Protein AF-A0A0L0HFJ9-F1 (afdb_monomer_lite)

Organism: Spizellomyces punctatus (strain DAOM BR117) (NCBI:txid645134)

Sequence (87 aa):
MDCVETAAFANQDPKEIERLLHMVVVSGGPTGVEYAAELHDFLVEDLKTWNPDIADKFTITLVEALPNVLPMFSKQLINYTGTTFKD

pLDDT: mean 93.83, std 5.42, range [57.0, 98.0]

Structure (mmCIF, N/CA/C/O backbone):
data_AF-A0A0L0HFJ9-F1
#
_entry.id   AF-A0A0L0HFJ9-F1
#
loop_
_atom_site.group_PDB
_atom_site.id
_atom_site.type_symbol
_atom_site.label_atom_id
_atom_site.label_alt_id
_atom_site.label_comp_id
_atom_site.label_asym_id
_atom_site.label_entity_id
_atom_site.label_seq_id
_atom_site.pdbx_PDB_ins_code
_atom_site.Cartn_x
_atom_site.Cartn_y
_atom_site.Cartn_z
_atom_site.occupancy
_atom_site.B_iso_or_equiv
_atom_site.auth_seq_id
_atom_site.auth_comp_id
_atom_site.auth_asym_id
_atom_site.auth_atom_id
_atom_site.pdbx_PDB_model_num
ATOM 1 N N . MET A 1 1 ? 14.432 -0.088 -3.350 1.00 71.25 1 MET A N 1
ATOM 2 C CA . MET A 1 1 ? 13.382 -0.098 -4.399 1.00 71.25 1 MET A CA 1
ATOM 3 C C . MET A 1 1 ? 13.466 -1.386 -5.216 1.00 71.25 1 MET A C 1
ATOM 5 O O . MET A 1 1 ? 12.987 -1.455 -6.338 1.00 71.25 1 MET A O 1
ATOM 9 N N . ASP A 1 2 ? 14.012 -2.446 -4.629 1.00 92.81 2 ASP A N 1
ATOM 10 C CA . ASP A 1 2 ? 14.545 -3.586 -5.370 1.00 92.81 2 ASP A CA 1
ATOM 11 C C . ASP A 1 2 ? 13.437 -4.384 -6.065 1.00 92.81 2 ASP A C 1
ATOM 13 O O . ASP A 1 2 ? 13.637 -4.885 -7.167 1.00 92.81 2 ASP A O 1
ATOM 17 N N . CYS A 1 3 ? 12.236 -4.442 -5.476 1.00 94.62 3 CYS A N 1
ATOM 18 C CA . CYS A 1 3 ? 11.067 -5.054 -6.113 1.00 94.62 3 CYS A CA 1
ATOM 19 C C . CYS A 1 3 ? 10.672 -4.336 -7.410 1.00 94.62 3 CYS A C 1
ATOM 21 O O . CYS A 1 3 ? 10.316 -4.992 -8.383 1.00 94.62 3 CYS A O 1
ATOM 23 N N . VAL A 1 4 ? 10.768 -3.005 -7.432 1.00 93.00 4 VAL A N 1
ATOM 24 C CA . VAL A 1 4 ? 10.428 -2.174 -8.594 1.00 93.00 4 VAL A CA 1
ATOM 25 C C . VAL A 1 4 ? 11.441 -2.381 -9.711 1.00 93.00 4 VAL A C 1
ATOM 27 O O . VAL A 1 4 ? 11.074 -2.636 -10.854 1.00 93.00 4 VAL A O 1
ATOM 30 N N . GLU A 1 5 ? 12.725 -2.345 -9.361 1.00 93.50 5 GLU A N 1
ATOM 31 C CA . GLU A 1 5 ? 13.824 -2.591 -10.295 1.00 93.50 5 GLU A CA 1
ATOM 32 C C . GLU A 1 5 ? 13.757 -4.013 -10.870 1.00 93.50 5 GLU A C 1
ATOM 34 O O . GLU A 1 5 ? 13.886 -4.204 -12.077 1.00 93.50 5 GLU A O 1
ATOM 39 N N . THR A 1 6 ? 13.473 -5.009 -10.024 1.00 95.44 6 THR A N 1
ATOM 40 C CA . THR A 1 6 ? 13.329 -6.414 -10.438 1.00 95.44 6 THR A CA 1
ATOM 41 C C . THR A 1 6 ? 12.106 -6.622 -11.335 1.00 95.44 6 THR A C 1
ATOM 43 O O . THR A 1 6 ? 12.160 -7.394 -12.296 1.00 95.44 6 THR A O 1
ATOM 46 N N . ALA A 1 7 ? 10.999 -5.930 -11.055 1.00 95.19 7 ALA A N 1
ATOM 47 C CA . ALA A 1 7 ? 9.799 -5.968 -11.886 1.00 95.19 7 ALA A CA 1
ATOM 48 C C . ALA A 1 7 ? 10.026 -5.341 -13.273 1.00 95.19 7 ALA A C 1
ATOM 50 O O . ALA A 1 7 ? 9.379 -5.745 -14.237 1.00 95.19 7 ALA A O 1
ATOM 51 N N . ALA A 1 8 ? 10.964 -4.397 -13.392 1.00 93.25 8 ALA A N 1
ATOM 52 C CA . ALA A 1 8 ? 11.298 -3.718 -14.644 1.00 93.25 8 ALA A CA 1
ATOM 53 C C . ALA A 1 8 ? 12.243 -4.517 -15.567 1.00 93.25 8 ALA A C 1
ATOM 55 O O . ALA A 1 8 ? 12.587 -4.044 -16.653 1.00 93.25 8 ALA A O 1
ATOM 56 N N . PHE A 1 9 ? 12.690 -5.714 -15.172 1.00 94.75 9 PHE A N 1
ATOM 57 C CA . PHE A 1 9 ? 13.548 -6.533 -16.026 1.00 94.75 9 PHE A CA 1
ATOM 58 C C . PHE A 1 9 ? 12.845 -6.975 -17.314 1.00 94.75 9 PHE A C 1
ATOM 60 O O . PHE A 1 9 ? 11.663 -7.322 -17.338 1.00 94.75 9 PHE A O 1
ATOM 67 N N . ALA A 1 10 ? 13.612 -7.004 -18.406 1.00 92.38 10 ALA A N 1
ATOM 68 C CA . ALA A 1 10 ? 13.113 -7.457 -19.695 1.00 92.38 10 ALA A CA 1
ATOM 69 C C . ALA A 1 10 ? 12.605 -8.906 -19.606 1.00 92.38 10 ALA A C 1
ATOM 71 O O . ALA A 1 10 ? 13.294 -9.781 -19.083 1.00 92.38 10 ALA A O 1
ATOM 72 N N . ASN A 1 11 ? 11.423 -9.158 -20.176 1.00 92.44 11 ASN A N 1
ATOM 73 C CA . ASN A 1 11 ? 10.756 -10.467 -20.191 1.00 92.44 11 ASN A CA 1
ATOM 74 C C . ASN A 1 11 ? 10.435 -11.049 -18.800 1.00 92.44 11 ASN A C 1
ATOM 76 O O . ASN A 1 11 ? 10.355 -12.270 -18.661 1.00 92.44 11 ASN A O 1
ATOM 80 N N . GLN A 1 12 ? 10.247 -10.205 -17.780 1.00 95.69 12 GLN A N 1
ATOM 81 C CA . GLN A 1 12 ? 9.737 -10.654 -16.485 1.00 95.69 12 GLN A CA 1
ATOM 82 C C . GLN A 1 12 ? 8.341 -11.282 -16.640 1.00 95.69 12 GLN A C 1
ATOM 84 O O . GLN A 1 12 ? 7.517 -10.802 -17.424 1.00 95.69 12 GLN A O 1
ATOM 89 N N . ASP A 1 13 ? 8.073 -12.359 -15.898 1.00 96.62 13 ASP A N 1
ATOM 90 C CA . ASP A 1 13 ? 6.763 -13.012 -15.937 1.00 9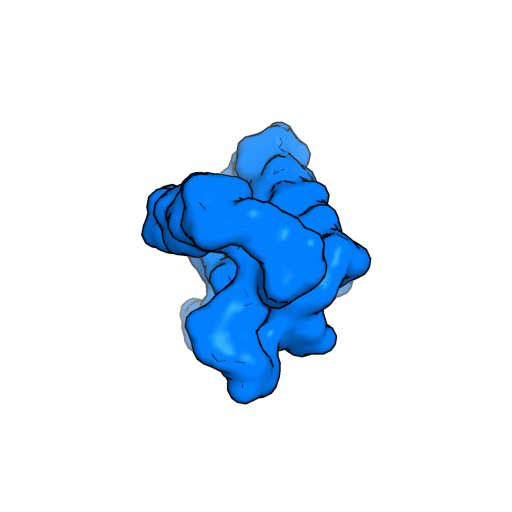6.62 13 ASP A CA 1
ATOM 91 C C . ASP A 1 13 ? 5.673 -12.041 -15.438 1.00 96.62 13 ASP A C 1
ATOM 93 O O . ASP A 1 13 ? 5.845 -11.443 -14.373 1.00 96.62 13 ASP A O 1
ATOM 97 N N . PRO A 1 14 ? 4.543 -11.873 -16.152 1.00 95.25 14 PRO A N 1
ATOM 98 C CA . PRO A 1 14 ? 3.503 -10.929 -15.747 1.00 95.25 14 PRO A CA 1
ATOM 99 C C . PRO A 1 14 ? 2.977 -11.145 -14.324 1.00 95.25 14 PRO A C 1
ATOM 101 O O . PRO A 1 14 ? 2.717 -10.169 -13.624 1.00 95.25 14 PRO A O 1
ATOM 104 N N . LYS A 1 15 ? 2.873 -12.399 -13.861 1.00 96.44 15 LYS A N 1
ATOM 105 C CA . LYS A 1 15 ? 2.422 -12.698 -12.493 1.00 96.44 15 LYS A CA 1
ATOM 106 C C . LYS A 1 15 ? 3.473 -12.317 -11.464 1.00 96.44 15 LYS A C 1
ATOM 108 O O . LYS A 1 15 ? 3.132 -11.928 -10.353 1.00 96.44 15 LYS A O 1
ATOM 113 N N . GLU A 1 16 ? 4.746 -12.440 -11.824 1.00 96.88 16 GLU A N 1
ATOM 114 C CA . GLU A 1 16 ? 5.839 -12.018 -10.958 1.00 96.88 16 GLU A CA 1
ATOM 115 C C . GLU A 1 16 ? 5.903 -10.492 -10.852 1.00 96.88 16 GLU A C 1
ATOM 117 O O . GLU A 1 16 ? 6.121 -9.978 -9.758 1.00 96.88 16 GLU A O 1
ATOM 122 N N . ILE A 1 17 ? 5.619 -9.763 -11.939 1.00 96.19 17 ILE A N 1
ATOM 123 C CA . ILE A 1 17 ? 5.456 -8.302 -11.896 1.00 96.19 17 ILE A CA 1
ATOM 124 C C . ILE A 1 17 ? 4.326 -7.929 -10.929 1.00 96.19 17 ILE A C 1
ATOM 126 O O . ILE A 1 17 ? 4.555 -7.160 -10.003 1.00 96.19 17 ILE A O 1
ATOM 130 N N . GLU A 1 18 ? 3.131 -8.506 -11.086 1.00 96.00 18 GLU A N 1
ATOM 131 C CA . GLU A 1 18 ? 2.003 -8.245 -10.177 1.00 96.00 18 GLU A CA 1
ATOM 132 C C . GLU A 1 18 ? 2.364 -8.551 -8.714 1.00 96.00 18 GLU A C 1
ATOM 134 O O . GLU A 1 18 ? 2.087 -7.753 -7.821 1.00 96.00 18 GLU A O 1
ATOM 139 N N . ARG A 1 19 ? 3.048 -9.674 -8.461 1.00 97.06 19 ARG A N 1
ATOM 140 C CA . ARG A 1 19 ? 3.474 -10.074 -7.114 1.00 97.06 19 ARG A CA 1
ATOM 141 C C . ARG A 1 19 ? 4.492 -9.108 -6.507 1.00 97.06 19 ARG A C 1
ATOM 143 O O . ARG A 1 19 ? 4.411 -8.811 -5.319 1.00 97.06 19 ARG A O 1
ATOM 150 N N . LEU A 1 20 ? 5.479 -8.665 -7.285 1.00 96.81 20 LEU A N 1
ATOM 151 C CA . LEU A 1 20 ? 6.530 -7.750 -6.828 1.00 96.81 20 LEU A CA 1
ATOM 152 C C . LEU A 1 20 ? 6.000 -6.336 -6.573 1.00 96.81 20 LEU A C 1
ATOM 154 O O . LEU A 1 20 ? 6.549 -5.626 -5.731 1.00 96.81 20 LEU A O 1
ATOM 158 N N . LEU A 1 21 ? 4.949 -5.937 -7.291 1.00 95.69 21 LEU A N 1
ATOM 159 C CA . LEU A 1 21 ? 4.355 -4.602 -7.215 1.00 95.69 21 LEU A CA 1
ATOM 160 C C . LEU A 1 21 ? 3.102 -4.540 -6.326 1.00 95.69 21 LEU A C 1
ATOM 162 O O . LEU A 1 21 ? 2.444 -3.501 -6.248 1.00 95.69 21 LEU A O 1
ATOM 166 N N . HIS A 1 22 ? 2.792 -5.623 -5.607 1.00 96.62 22 HIS A N 1
ATOM 167 C CA . HIS A 1 22 ? 1.741 -5.649 -4.594 1.00 96.62 22 HIS A CA 1
ATOM 168 C C . HIS A 1 22 ? 2.316 -5.403 -3.198 1.00 96.62 22 HIS A C 1
ATOM 170 O O . HIS A 1 22 ? 3.018 -6.236 -2.626 1.00 96.62 22 HIS A O 1
ATOM 176 N N . MET A 1 23 ? 1.982 -4.250 -2.629 1.00 95.44 23 MET A N 1
ATOM 177 C CA . MET A 1 23 ? 2.419 -3.828 -1.304 1.00 95.44 23 MET A CA 1
ATOM 178 C C . MET A 1 23 ? 1.296 -4.054 -0.294 1.00 95.44 23 MET A C 1
ATOM 180 O O . MET A 1 23 ? 0.178 -3.571 -0.469 1.00 95.44 23 MET A O 1
ATOM 184 N N . VAL A 1 24 ? 1.589 -4.774 0.789 1.00 97.19 24 VAL A N 1
ATOM 185 C CA . VAL A 1 24 ? 0.619 -5.047 1.857 1.00 97.19 24 VAL A CA 1
ATOM 186 C C . VAL A 1 24 ? 1.061 -4.348 3.134 1.00 97.19 24 VAL A C 1
ATOM 188 O O . VAL A 1 24 ? 2.109 -4.664 3.696 1.00 97.19 24 VAL A O 1
ATOM 191 N N . VAL A 1 25 ? 0.241 -3.416 3.611 1.00 97.19 25 VAL A N 1
ATOM 192 C CA . VAL A 1 25 ? 0.453 -2.693 4.866 1.00 97.19 25 VAL A CA 1
ATOM 193 C C . VAL A 1 25 ? -0.492 -3.272 5.913 1.00 97.19 25 VAL A C 1
ATOM 195 O O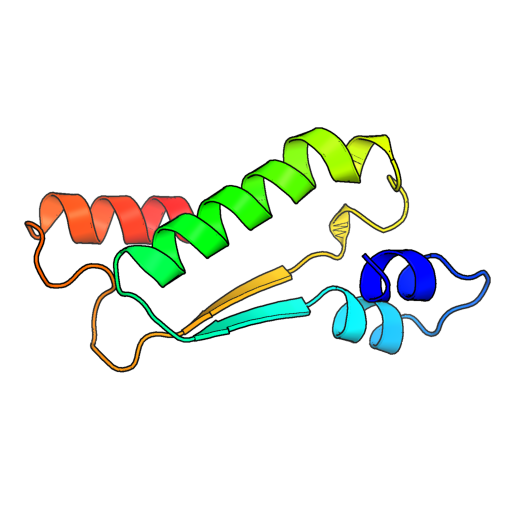 . VAL A 1 25 ? -1.708 -3.240 5.750 1.00 97.19 25 VAL A O 1
ATOM 198 N N . VAL A 1 26 ? 0.054 -3.827 6.995 1.00 97.19 26 VAL A N 1
ATOM 199 C CA . VAL A 1 26 ? -0.736 -4.459 8.064 1.00 97.19 26 VAL A CA 1
ATOM 200 C C . VAL A 1 26 ? -0.748 -3.545 9.282 1.00 97.19 26 VAL A C 1
ATOM 202 O O . VAL A 1 26 ? 0.184 -3.578 10.081 1.00 97.19 26 VAL A O 1
ATOM 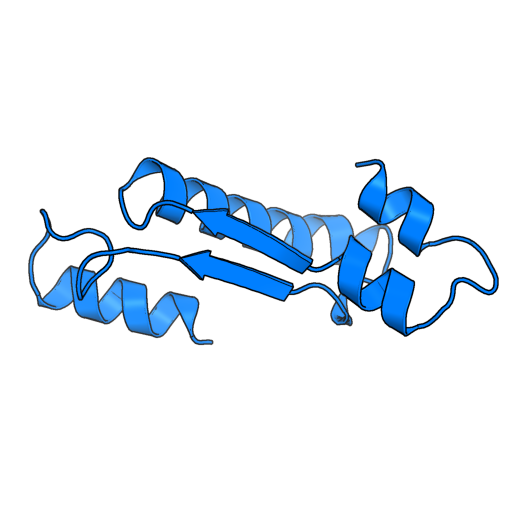205 N N . SER A 1 27 ? -1.776 -2.701 9.379 1.00 94.94 27 SER A N 1
ATOM 206 C CA . SER A 1 27 ? -2.151 -1.851 10.523 1.00 94.94 27 SER A CA 1
ATOM 207 C C . SER A 1 27 ? -3.067 -0.743 10.002 1.00 94.94 27 SER A C 1
ATOM 209 O O . SER A 1 27 ? -2.626 0.106 9.238 1.00 94.94 27 SER A O 1
ATOM 211 N N . GLY A 1 28 ? -4.322 -0.688 10.435 1.00 95.81 28 GLY A N 1
ATOM 212 C CA . GLY A 1 28 ? -5.238 0.421 10.159 1.00 95.81 28 GLY A CA 1
ATOM 213 C C . GLY A 1 28 ? -5.141 1.558 11.174 1.00 95.81 28 GLY A C 1
ATOM 214 O O . GLY A 1 28 ? -5.999 2.438 11.186 1.00 95.81 28 GLY A O 1
ATOM 215 N N . GLY A 1 29 ? -4.139 1.549 12.057 1.00 97.06 29 GLY A N 1
ATOM 216 C CA . GLY A 1 29 ? -3.827 2.686 12.920 1.00 97.06 29 GLY A CA 1
ATOM 217 C C . GLY A 1 29 ? -3.178 3.847 12.148 1.00 97.06 29 GLY A C 1
ATOM 218 O O . GLY A 1 29 ? -2.869 3.698 10.966 1.00 97.06 29 GLY A O 1
ATOM 219 N N . PRO A 1 30 ? -2.914 4.989 12.815 1.00 97.12 30 PRO A N 1
ATOM 220 C CA . PRO A 1 30 ? -2.348 6.184 12.183 1.00 97.12 30 PRO A CA 1
ATOM 221 C C . PRO A 1 30 ? -1.108 5.892 11.338 1.00 97.12 30 PRO A C 1
ATOM 223 O O . PRO A 1 30 ? -1.094 6.199 10.156 1.00 97.12 30 PRO A O 1
ATOM 226 N N . THR A 1 31 ? -0.136 5.172 11.899 1.00 97.38 31 THR A N 1
ATOM 227 C CA . THR A 1 31 ? 1.117 4.853 11.205 1.00 97.38 31 THR A CA 1
ATOM 228 C C . THR A 1 31 ? 0.916 4.057 9.917 1.00 97.38 31 THR A C 1
ATOM 230 O O . THR A 1 31 ? 1.588 4.328 8.930 1.00 97.38 31 THR A O 1
ATOM 233 N N . GLY A 1 32 ? 0.024 3.062 9.908 1.00 97.19 32 GLY A N 1
ATOM 234 C CA . GLY A 1 32 ? -0.179 2.243 8.713 1.00 97.19 32 GLY A CA 1
ATOM 235 C C . GLY A 1 32 ? -0.989 2.969 7.642 1.00 97.19 32 GLY A C 1
ATOM 236 O O . GLY A 1 32 ? -0.684 2.841 6.461 1.00 97.19 32 GLY A O 1
ATOM 237 N N . VAL A 1 33 ? -1.958 3.793 8.052 1.00 97.12 33 VAL A N 1
ATOM 238 C CA . VAL A 1 33 ? -2.716 4.657 7.137 1.00 97.12 33 VAL A CA 1
ATOM 239 C C . VAL A 1 33 ? -1.813 5.719 6.510 1.00 97.12 33 VAL A C 1
ATOM 241 O O . VAL A 1 33 ? -1.809 5.847 5.292 1.00 97.12 33 VAL A O 1
ATOM 244 N N . GLU A 1 34 ? -1.013 6.432 7.306 1.00 97.31 34 GLU A N 1
ATOM 245 C CA . GLU A 1 34 ? -0.064 7.435 6.801 1.00 97.31 34 GLU A CA 1
ATOM 246 C C . GLU A 1 34 ? 0.967 6.800 5.866 1.00 97.31 34 GLU A C 1
ATOM 248 O O . GLU A 1 34 ? 1.187 7.296 4.769 1.00 97.31 34 GLU A O 1
ATOM 253 N N . TYR A 1 35 ? 1.542 5.654 6.242 1.00 97.06 35 TYR A N 1
ATOM 254 C CA . TYR A 1 35 ? 2.511 4.965 5.392 1.00 97.06 35 TYR A CA 1
ATOM 255 C C . TYR A 1 35 ? 1.909 4.504 4.059 1.00 97.06 35 TYR A C 1
ATOM 257 O O . TYR A 1 35 ? 2.554 4.618 3.021 1.00 97.06 35 TYR A O 1
ATOM 265 N N . ALA A 1 36 ? 0.677 3.988 4.067 1.00 96.44 36 ALA A N 1
ATOM 266 C CA . ALA A 1 36 ? -0.003 3.579 2.842 1.00 96.44 36 ALA A CA 1
ATOM 267 C C . ALA A 1 36 ? -0.355 4.776 1.938 1.00 96.44 36 ALA A C 1
ATOM 269 O O . ALA A 1 36 ? -0.248 4.644 0.720 1.00 96.44 36 ALA A O 1
ATOM 270 N N . ALA A 1 37 ? -0.724 5.925 2.517 1.00 95.88 37 ALA A N 1
ATOM 271 C CA . ALA A 1 37 ? -0.950 7.164 1.771 1.00 95.88 37 ALA A CA 1
ATOM 272 C C . ALA A 1 37 ? 0.346 7.686 1.131 1.00 95.88 37 ALA A C 1
ATOM 274 O O . ALA A 1 37 ? 0.393 7.881 -0.076 1.00 95.88 37 ALA A O 1
ATOM 275 N N . GLU A 1 38 ? 1.426 7.806 1.904 1.00 96.62 38 GLU A N 1
ATOM 276 C CA . GLU A 1 38 ? 2.726 8.263 1.389 1.00 96.62 38 GLU A CA 1
ATOM 277 C C . GLU A 1 38 ? 3.289 7.314 0.323 1.00 96.62 38 GLU A C 1
ATOM 279 O O . GLU A 1 38 ? 3.906 7.742 -0.651 1.00 96.62 38 GLU A O 1
ATOM 284 N N . LEU A 1 39 ? 3.054 6.005 0.468 1.00 94.44 39 LEU A N 1
ATOM 285 C CA . LEU A 1 39 ? 3.421 5.040 -0.561 1.00 94.44 39 LEU A CA 1
ATOM 286 C C . LEU A 1 39 ? 2.613 5.262 -1.843 1.00 94.44 39 LEU A C 1
ATOM 288 O O . LEU A 1 39 ? 3.196 5.226 -2.920 1.00 94.44 39 LEU A O 1
ATOM 292 N N . HIS A 1 40 ? 1.302 5.497 -1.746 1.00 93.75 40 HIS A N 1
ATOM 293 C CA . HIS A 1 40 ? 0.479 5.853 -2.903 1.00 93.75 40 HIS A CA 1
ATOM 294 C C . HIS A 1 40 ? 1.013 7.113 -3.597 1.00 93.75 40 HIS A C 1
ATOM 296 O O . HIS A 1 40 ? 1.201 7.103 -4.815 1.00 93.75 40 HIS A O 1
ATOM 302 N N . ASP A 1 41 ? 1.317 8.160 -2.833 1.00 94.38 41 ASP A N 1
ATOM 303 C CA . ASP A 1 41 ? 1.782 9.435 -3.379 1.00 94.38 41 ASP A CA 1
ATOM 304 C C . ASP A 1 41 ? 3.136 9.272 -4.079 1.00 94.38 41 ASP A C 1
ATOM 306 O O . ASP A 1 41 ? 3.277 9.666 -5.235 1.00 94.38 41 ASP A O 1
ATOM 310 N N . PHE A 1 42 ? 4.082 8.543 -3.477 1.00 92.69 42 PHE A N 1
ATOM 311 C CA . PHE A 1 42 ? 5.343 8.174 -4.131 1.00 92.69 42 PHE A CA 1
ATOM 312 C C . PHE A 1 42 ? 5.129 7.447 -5.472 1.00 92.69 42 PHE A C 1
ATOM 314 O O . PHE A 1 42 ? 5.818 7.718 -6.460 1.00 92.69 42 PHE A O 1
ATOM 321 N N . LEU A 1 43 ? 4.165 6.522 -5.545 1.00 90.56 43 LEU A N 1
ATOM 322 C CA . LEU A 1 43 ? 3.876 5.803 -6.788 1.00 90.56 43 LEU A CA 1
ATOM 323 C C . LEU A 1 43 ? 3.322 6.729 -7.873 1.00 90.56 43 LEU A C 1
ATOM 325 O O . LEU A 1 43 ? 3.677 6.591 -9.046 1.00 90.56 43 LEU A O 1
ATOM 329 N N . VAL A 1 44 ? 2.432 7.647 -7.495 1.00 89.25 44 VAL A N 1
ATOM 330 C CA . VAL A 1 44 ? 1.748 8.539 -8.433 1.00 89.25 44 VAL A CA 1
ATOM 331 C C . VAL A 1 44 ? 2.644 9.683 -8.894 1.00 89.25 44 VAL A C 1
ATOM 333 O O . VAL A 1 44 ? 2.634 10.001 -10.083 1.00 89.25 44 VAL A O 1
ATOM 336 N N . GLU A 1 45 ? 3.393 10.294 -7.984 1.00 93.62 45 GLU A N 1
ATOM 337 C CA . GLU A 1 45 ? 4.176 11.500 -8.251 1.00 93.62 45 GLU A CA 1
ATOM 338 C C . GLU A 1 45 ? 5.538 11.168 -8.869 1.00 93.62 45 GLU A C 1
ATOM 340 O O . GLU A 1 45 ? 5.905 11.726 -9.909 1.00 93.62 45 GLU A O 1
ATOM 345 N N . ASP A 1 46 ? 6.253 10.200 -8.294 1.00 92.38 46 ASP A N 1
ATOM 346 C CA . ASP A 1 46 ? 7.615 9.873 -8.714 1.00 92.38 46 ASP A CA 1
ATOM 347 C C . ASP A 1 46 ? 7.636 8.669 -9.653 1.00 92.38 46 ASP A C 1
ATOM 349 O O . ASP A 1 46 ? 8.143 8.742 -10.780 1.00 92.38 46 ASP A O 1
ATOM 353 N N . LEU A 1 47 ? 7.063 7.542 -9.224 1.00 89.75 47 LEU A N 1
ATOM 354 C CA . LEU A 1 47 ? 7.319 6.278 -9.907 1.00 89.75 47 LEU A CA 1
ATOM 355 C C . LEU A 1 47 ? 6.666 6.187 -11.287 1.00 89.75 47 LEU A C 1
ATOM 357 O O . LEU A 1 47 ? 7.264 5.629 -12.208 1.00 89.75 47 LEU A O 1
ATOM 361 N N . LYS A 1 48 ? 5.490 6.795 -11.473 1.00 91.12 48 LYS A N 1
ATOM 362 C CA . LYS A 1 48 ? 4.880 6.958 -12.804 1.00 91.12 48 LYS A CA 1
ATOM 363 C C . LYS A 1 48 ? 5.803 7.667 -13.793 1.00 91.12 48 LYS A C 1
ATOM 365 O O . LYS A 1 48 ? 5.764 7.353 -14.980 1.00 91.12 48 LYS A O 1
ATOM 370 N N . THR A 1 49 ? 6.636 8.590 -13.318 1.00 93.00 49 THR A N 1
ATOM 371 C CA . THR A 1 49 ? 7.603 9.305 -14.156 1.00 93.00 49 THR A CA 1
ATOM 372 C C . THR A 1 49 ? 8.834 8.446 -14.444 1.00 93.00 49 THR A C 1
ATOM 374 O O . THR A 1 49 ? 9.349 8.465 -15.562 1.00 93.00 49 THR A O 1
ATOM 377 N N . TRP A 1 50 ? 9.323 7.689 -13.458 1.00 91.38 50 TRP A N 1
ATOM 378 C CA . TRP A 1 50 ? 10.566 6.918 -13.587 1.00 91.38 50 TRP A CA 1
ATOM 379 C C . TRP A 1 50 ? 10.386 5.579 -14.313 1.00 91.38 50 TRP A C 1
ATOM 381 O O . TRP A 1 50 ? 11.259 5.177 -15.081 1.00 91.38 50 TRP A O 1
ATOM 391 N N . ASN A 1 51 ? 9.259 4.896 -14.101 1.00 91.44 51 ASN A N 1
ATOM 392 C CA . ASN A 1 51 ? 8.986 3.551 -14.612 1.00 91.44 51 ASN A CA 1
ATOM 393 C C . ASN A 1 51 ? 7.558 3.440 -15.190 1.00 91.44 51 ASN A C 1
ATOM 395 O O . ASN A 1 51 ? 6.751 2.646 -14.695 1.00 91.44 51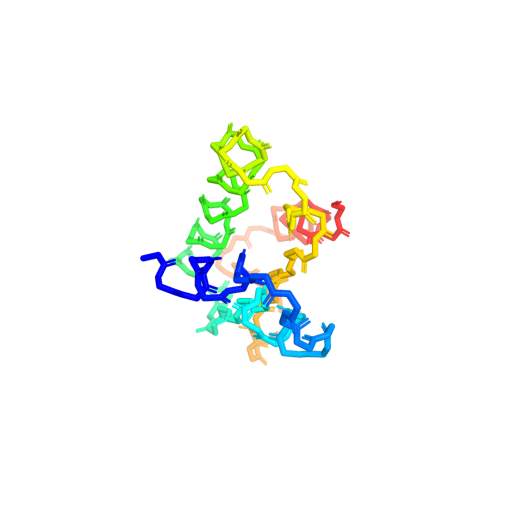 ASN A O 1
ATOM 399 N N . PRO A 1 52 ? 7.231 4.197 -16.254 1.00 91.31 52 PRO A N 1
ATOM 400 C CA . PRO A 1 52 ? 5.864 4.302 -16.772 1.00 91.31 52 PRO A CA 1
ATOM 401 C C . PRO A 1 52 ? 5.259 2.960 -17.218 1.00 91.31 52 PRO A C 1
ATOM 403 O O . PRO A 1 52 ? 4.057 2.767 -17.073 1.00 91.31 52 PRO A O 1
ATOM 406 N N . ASP A 1 53 ? 6.078 2.016 -17.694 1.00 90.25 53 ASP A N 1
ATOM 407 C CA . ASP A 1 53 ? 5.627 0.721 -18.242 1.00 90.25 53 ASP A CA 1
ATOM 408 C C . ASP A 1 53 ? 5.112 -0.283 -17.190 1.00 90.25 53 ASP A C 1
ATOM 410 O O . ASP A 1 53 ? 4.538 -1.325 -17.532 1.00 90.25 53 ASP A O 1
ATOM 414 N N . ILE A 1 54 ? 5.386 -0.023 -15.909 1.00 90.69 54 ILE A N 1
ATOM 415 C CA . ILE A 1 54 ? 4.977 -0.889 -14.792 1.00 90.69 54 ILE A CA 1
ATOM 416 C C . ILE A 1 54 ? 4.190 -0.141 -13.714 1.00 90.69 54 ILE A C 1
ATOM 418 O O . ILE A 1 54 ? 3.696 -0.765 -12.777 1.00 90.69 54 ILE A O 1
ATOM 422 N N . ALA A 1 55 ? 4.078 1.184 -13.819 1.00 89.31 55 ALA A N 1
ATOM 423 C CA . ALA A 1 55 ? 3.473 2.014 -12.786 1.00 89.31 55 ALA A CA 1
ATOM 424 C C . ALA A 1 55 ? 1.970 1.744 -12.598 1.00 89.31 55 ALA A C 1
ATOM 426 O O . ALA A 1 55 ? 1.445 1.909 -11.501 1.00 89.31 55 ALA A O 1
ATOM 427 N N . ASP A 1 56 ? 1.282 1.293 -13.646 1.00 90.12 56 ASP A N 1
ATOM 428 C CA . ASP A 1 56 ? -0.136 0.919 -13.634 1.00 90.12 56 ASP A CA 1
ATOM 429 C C . ASP A 1 56 ? -0.418 -0.435 -12.961 1.00 90.12 56 ASP A C 1
ATOM 431 O O . ASP A 1 56 ? -1.572 -0.750 -12.678 1.00 90.12 56 ASP A O 1
ATOM 435 N N . LYS A 1 57 ? 0.620 -1.229 -12.676 1.00 93.00 57 LYS A N 1
ATOM 436 C CA . LYS A 1 57 ? 0.503 -2.564 -12.063 1.00 93.00 57 LYS A CA 1
ATOM 437 C C . LYS A 1 57 ? 0.641 -2.548 -10.544 1.00 93.00 57 LYS A C 1
ATOM 439 O O . LYS A 1 57 ? 0.492 -3.590 -9.907 1.00 93.00 57 LYS A O 1
ATOM 444 N N . PHE A 1 58 ? 0.946 -1.395 -9.955 1.00 93.00 58 PHE A N 1
ATOM 445 C CA . PHE A 1 58 ? 1.065 -1.292 -8.509 1.00 93.00 58 PHE A CA 1
ATOM 446 C C . PHE A 1 58 ? -0.279 -1.445 -7.821 1.00 93.00 58 PHE A C 1
ATOM 448 O O . PHE A 1 58 ? -1.279 -0.850 -8.210 1.00 93.00 58 PHE A O 1
ATOM 455 N N . THR A 1 59 ? -0.274 -2.213 -6.741 1.00 94.25 59 THR A N 1
ATOM 456 C CA . THR A 1 59 ? -1.428 -2.363 -5.861 1.00 94.25 59 THR A CA 1
ATOM 457 C C . THR A 1 59 ? -0.973 -2.168 -4.427 1.00 94.25 59 THR A C 1
ATOM 459 O O . THR A 1 59 ? 0.031 -2.743 -4.011 1.00 94.25 59 THR A O 1
ATOM 462 N N . ILE A 1 60 ? -1.726 -1.394 -3.648 1.00 95.50 60 ILE A N 1
ATOM 463 C CA . ILE A 1 60 ? -1.534 -1.282 -2.201 1.00 95.50 60 ILE A CA 1
ATOM 464 C C . ILE A 1 60 ? -2.756 -1.891 -1.519 1.00 95.50 60 ILE A C 1
ATOM 466 O O . ILE A 1 60 ? -3.896 -1.608 -1.876 1.00 95.50 60 ILE A O 1
ATOM 470 N N . THR A 1 61 ? -2.536 -2.747 -0.527 1.00 96.19 61 THR A N 1
ATOM 471 C CA . THR A 1 61 ? -3.600 -3.280 0.325 1.00 96.19 61 THR A CA 1
ATOM 472 C C . THR A 1 61 ? -3.304 -2.948 1.774 1.00 96.19 61 THR A C 1
ATOM 474 O O . THR A 1 61 ? -2.316 -3.414 2.338 1.00 96.19 61 THR A O 1
ATOM 477 N N . LEU A 1 62 ? -4.192 -2.168 2.384 1.00 96.25 62 LEU A N 1
ATOM 478 C CA . LEU A 1 62 ? -4.172 -1.886 3.811 1.00 96.25 62 LEU A CA 1
ATOM 479 C C . LEU A 1 62 ? -5.059 -2.898 4.546 1.00 96.25 62 LEU A C 1
ATOM 481 O O . LEU A 1 62 ? -6.245 -3.028 4.244 1.00 96.25 62 LEU A O 1
ATOM 485 N N . VAL A 1 63 ? -4.490 -3.608 5.516 1.00 96.31 63 VAL A N 1
ATOM 486 C CA . VAL A 1 63 ? -5.189 -4.610 6.327 1.00 96.31 63 VAL A CA 1
ATOM 487 C C . VAL A 1 63 ? -5.324 -4.115 7.763 1.00 96.31 63 VAL A C 1
ATOM 489 O O . VAL A 1 63 ? -4.341 -3.732 8.397 1.00 96.31 63 VAL A O 1
ATOM 492 N N . GLU A 1 64 ? -6.546 -4.181 8.287 1.00 94.50 64 GLU A N 1
ATOM 493 C CA . GLU A 1 64 ? -6.902 -3.866 9.671 1.00 94.50 64 GLU A CA 1
ATOM 494 C C . GLU A 1 64 ? -7.721 -5.024 10.257 1.00 94.50 64 GLU A C 1
ATOM 496 O O . GLU A 1 64 ? -8.552 -5.618 9.570 1.00 94.50 64 GLU A O 1
ATOM 501 N N . ALA A 1 65 ? -7.461 -5.373 11.517 1.00 95.12 65 ALA A N 1
ATOM 502 C CA . ALA A 1 65 ? -8.157 -6.452 12.216 1.00 95.12 65 AL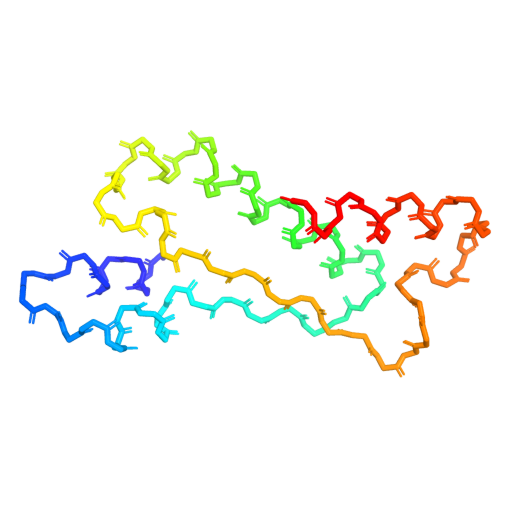A A CA 1
ATOM 503 C C . ALA A 1 65 ? -9.532 -6.012 12.748 1.00 95.12 65 ALA A C 1
ATOM 505 O O . ALA A 1 65 ? -10.447 -6.824 12.887 1.00 95.12 65 ALA A O 1
ATOM 506 N N . LEU A 1 66 ? -9.673 -4.731 13.079 1.00 94.31 66 LEU A N 1
ATOM 507 C CA . LEU A 1 66 ? -10.909 -4.106 13.521 1.00 94.31 66 LEU A CA 1
ATOM 508 C C . LEU A 1 66 ? -11.821 -3.765 12.330 1.00 94.31 66 LEU A C 1
ATOM 510 O O . LEU A 1 66 ? -11.373 -3.686 11.189 1.00 94.31 66 LEU A O 1
ATOM 514 N N . PRO A 1 67 ? -13.115 -3.489 12.572 1.00 92.88 67 PRO A N 1
ATOM 515 C CA . PRO A 1 67 ? -14.045 -3.154 11.493 1.00 92.88 67 PRO A CA 1
ATOM 516 C C . PRO A 1 67 ? -13.723 -1.852 10.745 1.00 92.88 67 PRO A C 1
ATOM 518 O O . PRO A 1 67 ? -14.325 -1.597 9.707 1.00 92.88 67 PRO A O 1
ATOM 521 N N . ASN A 1 68 ? -12.846 -1.002 11.293 1.00 93.56 68 ASN A N 1
ATOM 522 C CA . ASN A 1 68 ? -12.528 0.313 10.748 1.00 93.56 68 ASN A CA 1
ATOM 523 C C . ASN A 1 68 ? -11.054 0.658 10.963 1.00 93.56 68 ASN A C 1
ATOM 525 O O . ASN A 1 68 ? -10.514 0.412 12.043 1.00 93.56 68 ASN A O 1
ATOM 529 N N . VAL A 1 69 ? -10.465 1.334 9.976 1.00 95.81 69 VAL A N 1
ATOM 530 C CA . VAL A 1 69 ? -9.213 2.077 10.152 1.00 95.81 69 VAL A CA 1
ATOM 531 C C . VAL A 1 69 ? -9.445 3.294 11.047 1.00 95.81 69 VAL A C 1
ATOM 533 O O . VAL A 1 69 ? -10.560 3.810 11.137 1.00 95.81 69 VAL A O 1
ATOM 536 N N . LEU A 1 70 ? -8.386 3.758 11.705 1.00 96.75 70 LEU A N 1
ATOM 537 C CA . LEU A 1 70 ? -8.381 4.941 12.563 1.00 96.75 70 LEU A CA 1
ATOM 538 C C . LEU A 1 70 ? -9.526 4.960 13.602 1.00 96.75 70 LEU A C 1
ATOM 540 O O . LEU A 1 70 ? -10.221 5.971 13.737 1.00 96.75 70 LEU A O 1
ATOM 544 N N . PRO A 1 71 ? -9.733 3.881 14.389 1.00 95.25 71 PRO A N 1
ATOM 545 C CA . PRO A 1 71 ? -10.906 3.740 15.259 1.00 95.25 71 PRO A CA 1
ATOM 546 C C . PRO A 1 71 ? -10.977 4.775 16.396 1.00 95.25 71 PRO A C 1
ATOM 548 O O . PRO A 1 71 ? -12.005 4.886 17.060 1.00 95.25 71 PRO A O 1
ATOM 551 N N . MET A 1 72 ? -9.898 5.526 16.636 1.00 96.19 72 MET A N 1
ATOM 552 C CA . MET A 1 72 ? -9.839 6.619 17.609 1.00 96.19 72 MET A CA 1
ATOM 553 C C . MET A 1 72 ? -10.493 7.922 17.123 1.00 96.19 72 MET A C 1
ATOM 555 O O . MET A 1 72 ? -10.720 8.819 17.934 1.00 96.19 72 MET A O 1
ATOM 559 N N . PHE A 1 73 ? -10.787 8.052 15.827 1.00 97.38 73 PHE A N 1
ATOM 560 C CA . PHE A 1 73 ? -11.385 9.256 15.252 1.00 97.38 73 PHE A CA 1
ATOM 561 C C . PHE A 1 73 ? -12.917 9.185 15.194 1.00 97.38 73 PHE A C 1
ATOM 563 O O . PHE A 1 73 ? -13.549 8.164 15.466 1.00 97.38 73 PHE A O 1
ATOM 570 N N . SER A 1 74 ? -13.546 10.311 14.845 1.00 98.00 74 SER A N 1
ATOM 571 C CA . SER A 1 74 ? -14.997 10.374 14.664 1.00 98.00 74 SER A CA 1
ATOM 572 C C . SER A 1 74 ? -15.448 9.519 13.473 1.00 98.00 74 SER A C 1
ATOM 574 O O . SER A 1 74 ? -14.718 9.349 12.498 1.00 98.00 74 SER A O 1
ATOM 576 N N . LYS A 1 75 ? -16.701 9.040 13.500 1.00 97.06 75 LYS A N 1
ATOM 577 C CA . LYS A 1 75 ? -17.281 8.254 12.391 1.00 97.06 75 LYS A CA 1
ATOM 578 C C . LYS A 1 75 ? -17.181 8.962 11.038 1.00 97.06 75 LYS A C 1
ATOM 580 O O . LYS A 1 75 ? -17.000 8.306 10.022 1.00 97.06 75 LYS A O 1
ATOM 585 N N . GLN A 1 76 ? -17.303 10.290 11.029 1.00 97.94 76 GLN A N 1
ATOM 586 C CA . GLN A 1 76 ? -17.172 11.082 9.810 1.00 97.94 76 GLN A CA 1
ATOM 587 C C . GLN A 1 76 ? -15.766 10.958 9.211 1.00 97.94 76 GLN A C 1
ATOM 589 O O . GLN A 1 76 ? -15.649 10.766 8.006 1.00 97.94 76 GLN A O 1
ATOM 594 N N . LEU A 1 77 ? -14.721 11.025 10.041 1.00 97.62 77 LEU A N 1
ATOM 595 C CA . LEU A 1 77 ? -13.334 10.896 9.591 1.00 97.62 77 LEU A CA 1
ATOM 596 C C . LEU A 1 77 ? -12.997 9.460 9.191 1.00 97.62 77 LEU A C 1
ATOM 598 O O . LEU A 1 77 ? -12.378 9.259 8.157 1.00 97.62 77 LEU A O 1
ATOM 602 N N . ILE A 1 78 ? -13.484 8.467 9.938 1.00 96.56 78 ILE A N 1
ATOM 603 C CA . ILE A 1 78 ? -13.340 7.049 9.576 1.00 96.56 78 ILE A CA 1
ATOM 604 C C . ILE A 1 78 ? -13.940 6.778 8.189 1.00 96.56 78 ILE A C 1
ATOM 606 O O . ILE A 1 78 ? -13.292 6.176 7.334 1.00 96.56 78 ILE A O 1
ATOM 610 N N . ASN A 1 79 ? -15.167 7.251 7.950 1.00 95.88 79 ASN A N 1
ATOM 611 C CA . ASN A 1 79 ? -15.832 7.086 6.660 1.00 95.88 79 ASN A CA 1
ATOM 612 C C . ASN A 1 79 ? -15.082 7.815 5.545 1.00 95.88 79 ASN A C 1
ATOM 614 O O . ASN A 1 79 ? -14.908 7.241 4.476 1.00 95.88 79 ASN A O 1
ATOM 618 N N . TYR A 1 80 ? -14.629 9.044 5.809 1.00 96.62 80 TYR A N 1
ATOM 619 C CA . TYR A 1 80 ? -13.833 9.827 4.867 1.00 96.62 80 TYR A CA 1
ATOM 620 C C . TYR A 1 80 ? -12.563 9.075 4.450 1.00 96.62 80 TYR A C 1
ATOM 622 O O . TYR A 1 80 ? -12.361 8.844 3.261 1.00 96.62 80 TYR A O 1
ATOM 630 N N . THR A 1 81 ? -11.766 8.598 5.410 1.00 96.06 81 THR A N 1
ATOM 631 C CA . THR A 1 81 ? -10.560 7.809 5.123 1.00 96.06 81 THR A CA 1
ATOM 632 C C . THR A 1 81 ? -10.899 6.548 4.329 1.00 96.06 81 THR A C 1
ATOM 634 O O . THR A 1 81 ? -10.240 6.245 3.340 1.00 96.06 81 THR A O 1
ATOM 637 N N . GLY A 1 82 ? -11.965 5.838 4.710 1.00 92.75 82 GLY A N 1
ATOM 638 C CA . GLY A 1 82 ? -12.412 4.637 4.007 1.00 92.75 82 GLY A CA 1
ATOM 639 C C . GLY A 1 82 ? -12.898 4.881 2.574 1.00 92.75 82 GLY A C 1
ATOM 640 O O . GLY A 1 82 ? -12.816 3.963 1.765 1.00 92.75 82 GLY A O 1
ATOM 641 N N . THR A 1 83 ? -13.413 6.072 2.250 1.00 93.69 83 THR A N 1
ATOM 642 C CA . THR A 1 83 ? -13.734 6.457 0.866 1.00 93.69 83 THR A CA 1
ATOM 643 C C . THR A 1 83 ? -12.487 6.864 0.093 1.00 93.69 83 THR A C 1
ATOM 645 O O . THR A 1 83 ? -12.298 6.380 -1.010 1.00 93.69 83 THR A O 1
ATOM 648 N N . THR A 1 84 ? -11.594 7.655 0.695 1.00 93.88 84 THR A N 1
ATOM 649 C CA . THR A 1 84 ? -10.356 8.114 0.047 1.00 93.8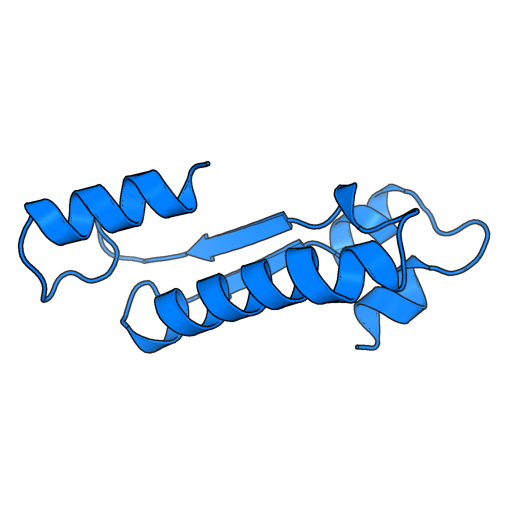8 84 THR A CA 1
ATOM 650 C C . THR A 1 84 ? -9.435 6.964 -0.359 1.00 93.88 84 THR A C 1
ATOM 652 O O . THR A 1 84 ? -8.779 7.064 -1.379 1.00 93.88 84 THR A O 1
ATOM 655 N N . PHE A 1 85 ? -9.390 5.875 0.413 1.00 88.94 85 PHE A N 1
ATOM 656 C CA . PHE A 1 85 ? -8.525 4.717 0.136 1.00 88.94 85 PHE A CA 1
ATOM 657 C C . PHE A 1 85 ? -9.131 3.678 -0.824 1.00 88.94 85 PHE A C 1
ATOM 659 O O . PHE A 1 85 ? -8.484 2.675 -1.121 1.00 88.94 85 PHE A O 1
ATOM 666 N N . LYS A 1 86 ? -10.395 3.839 -1.230 1.00 81.00 86 LYS A N 1
ATOM 667 C CA . LYS A 1 86 ? -11.073 2.913 -2.155 1.00 81.00 86 LYS A CA 1
ATOM 668 C C . LYS A 1 86 ? -11.004 3.356 -3.613 1.00 81.00 86 LYS A C 1
ATOM 670 O O . LYS A 1 86 ? -11.267 2.518 -4.475 1.00 81.00 86 LYS A O 1
ATOM 675 N N . ASP A 1 87 ? -10.707 4.630 -3.838 1.00 57.00 87 ASP A N 1
ATOM 676 C CA . ASP A 1 87 ? -10.593 5.270 -5.148 1.00 57.00 87 ASP A CA 1
ATOM 677 C C . ASP A 1 87 ? -9.115 5.388 -5.549 1.00 57.00 87 ASP A C 1
ATOM 679 O O . ASP A 1 87 ? -8.836 5.284 -6.765 1.00 57.00 87 ASP A O 1
#

Foldseek 3Di:
DVLLVVLLDPPPDPVSLLVSQEAEQEALEPVSLVVLVVVVCCLVPPVCVVPVPSSVSHHYHYHHPDPFRHVVDDPVVRVVSVVVVVD

InterPro domains:
  IPR023753 FAD/NAD(P)-binding domain [PF07992] (12-82)
  IPR036188 FAD/NAD(P)-binding domain superfamily [SSF51905] (17-82)
  IPR045024 Alternative NADH dehydrogenase [PTHR43706] (1-86)

Secondary structure (DSSP, 8-state):
-HHHHHHTSTT--HHHHHHHTEEEEE--SHHHHHHHHHHHHHIIIIIHHH-TTTGGG-EEEEE-SSSSSSTTS-HHHHHHHHHHTT-

Radius of gyration: 14.81 Å; chains: 1; bounding box: 32×24×38 Å